Protein AF-A0A1W1W2J5-F1 (afdb_monomer_lite)

pLDDT: mean 95.53, std 5.97, range [48.59, 98.69]

Organism: NCBI:txid645990

Foldseek 3Di:
DCPLVVVLVCCLVVVDQEEEAECQPPDDADQVVLVCLQPPRLQSSVVSRHAEYEYAFHPYDNSNVSPVSSVVRHPHNHHYDYDNDPVVSVVVRVVD

Structure (mmCIF, N/CA/C/O backbone):
data_AF-A0A1W1W2J5-F1
#
_entry.id   AF-A0A1W1W2J5-F1
#
loop_
_atom_site.group_PDB
_atom_site.id
_atom_site.type_symbol
_atom_site.label_atom_id
_atom_site.label_alt_id
_atom_site.label_comp_id
_atom_site.label_asym_id
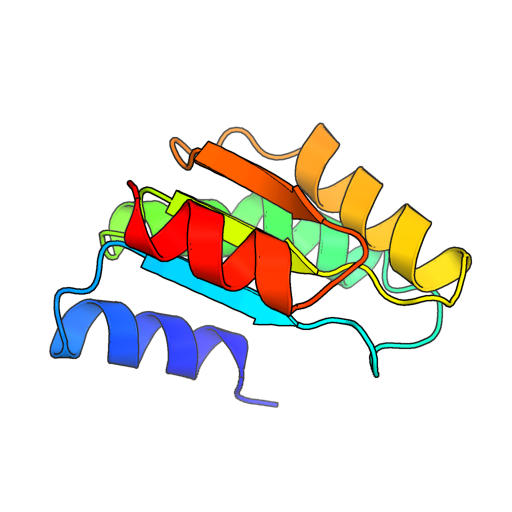_atom_site.label_entity_id
_atom_site.label_seq_id
_atom_site.pdbx_PDB_ins_code
_atom_site.Cartn_x
_atom_site.Cartn_y
_atom_site.Cartn_z
_atom_site.occupancy
_atom_site.B_iso_or_equiv
_atom_site.auth_seq_id
_atom_site.auth_comp_id
_atom_site.auth_asym_id
_atom_site.auth_atom_id
_atom_site.pdbx_PDB_model_num
ATOM 1 N N . MET A 1 1 ? -5.255 15.335 -7.951 1.00 48.59 1 MET A N 1
ATOM 2 C CA . MET A 1 1 ? -4.959 13.944 -7.535 1.00 48.59 1 MET A CA 1
ATOM 3 C C . MET A 1 1 ? -5.892 13.587 -6.384 1.00 48.59 1 MET A C 1
ATOM 5 O O . MET A 1 1 ? -5.877 14.317 -5.407 1.00 48.59 1 MET A O 1
ATOM 9 N N . ALA A 1 2 ? -6.736 12.554 -6.516 1.00 69.56 2 ALA A N 1
ATOM 10 C CA . ALA A 1 2 ? -7.807 12.244 -5.547 1.00 69.56 2 ALA A CA 1
ATOM 11 C C . ALA A 1 2 ? -7.892 10.756 -5.131 1.00 69.56 2 ALA A C 1
ATOM 13 O O . ALA A 1 2 ? -8.832 10.370 -4.446 1.00 69.56 2 ALA A O 1
ATOM 14 N N . GLY A 1 3 ? -6.929 9.914 -5.533 1.00 86.00 3 GLY A N 1
ATOM 15 C CA . GLY A 1 3 ? -7.013 8.456 -5.360 1.00 86.00 3 GLY A CA 1
ATOM 16 C C . GLY A 1 3 ? -7.134 8.011 -3.899 1.00 86.00 3 GLY A C 1
ATOM 17 O O . GLY A 1 3 ? -8.138 7.421 -3.519 1.00 86.00 3 GLY A O 1
ATOM 18 N N . ALA A 1 4 ? -6.147 8.342 -3.064 1.00 90.62 4 ALA A N 1
ATOM 19 C CA . ALA A 1 4 ? -6.132 7.926 -1.662 1.00 90.62 4 ALA A CA 1
ATOM 20 C C . ALA A 1 4 ? -7.332 8.453 -0.835 1.00 90.62 4 ALA A C 1
ATOM 22 O O . ALA A 1 4 ? -7.978 7.641 -0.170 1.00 90.62 4 ALA A O 1
ATOM 23 N N . PRO A 1 5 ? -7.729 9.743 -0.925 1.00 91.88 5 PRO A N 1
ATOM 24 C CA . PRO A 1 5 ? -8.958 10.219 -0.284 1.00 91.88 5 PRO A CA 1
ATOM 25 C C . PRO A 1 5 ? -10.218 9.469 -0.731 1.00 91.88 5 PRO A C 1
ATOM 27 O O . PRO A 1 5 ? -11.066 9.155 0.100 1.00 91.88 5 PRO A O 1
ATOM 30 N N . LYS A 1 6 ? -10.332 9.124 -2.022 1.00 93.94 6 LYS A N 1
ATOM 31 C CA . LYS A 1 6 ? -11.494 8.381 -2.52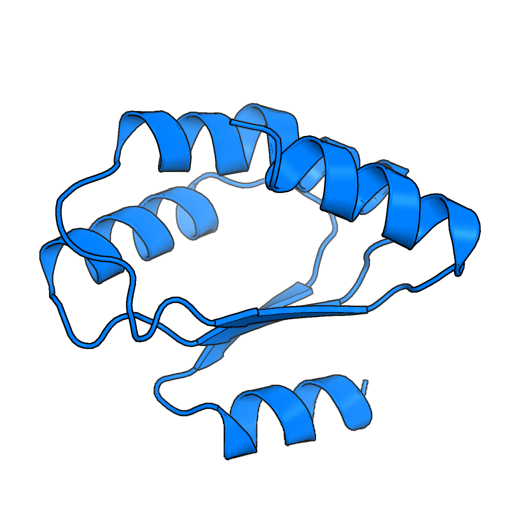4 1.00 93.94 6 LYS A CA 1
ATOM 32 C C . LYS A 1 6 ? -11.550 6.952 -1.983 1.00 93.94 6 LYS A C 1
ATOM 34 O O . LYS A 1 6 ? -12.635 6.456 -1.702 1.00 93.94 6 LYS A O 1
ATOM 39 N N . VAL A 1 7 ? -10.401 6.302 -1.788 1.00 93.56 7 VAL A N 1
ATOM 40 C CA . VAL A 1 7 ? -10.339 4.977 -1.148 1.00 93.56 7 VAL A CA 1
ATOM 41 C C . VAL A 1 7 ? -10.854 5.037 0.294 1.00 93.56 7 VAL A C 1
ATOM 43 O O . VAL A 1 7 ? -11.617 4.159 0.690 1.00 93.56 7 VAL A O 1
ATOM 46 N N . LEU A 1 8 ? -10.502 6.077 1.062 1.00 93.88 8 LEU A N 1
ATOM 47 C CA . LEU A 1 8 ? -11.010 6.263 2.431 1.00 93.88 8 LEU A CA 1
ATOM 48 C C . LEU A 1 8 ? -12.527 6.455 2.457 1.00 93.88 8 LEU A C 1
ATOM 50 O O . LEU A 1 8 ? -13.208 5.813 3.252 1.00 93.88 8 LEU A O 1
ATOM 54 N N . GLU A 1 9 ? -13.044 7.300 1.563 1.00 93.50 9 GLU A N 1
ATOM 55 C CA . GLU A 1 9 ? -14.481 7.541 1.425 1.00 93.50 9 GLU A CA 1
ATOM 56 C C . GLU A 1 9 ? -15.237 6.230 1.150 1.00 93.50 9 GLU A C 1
ATOM 58 O O . GLU A 1 9 ? -16.199 5.908 1.847 1.00 93.50 9 GLU A O 1
ATOM 63 N N . LEU A 1 10 ? -14.760 5.437 0.184 1.00 93.69 10 LEU A N 1
ATOM 64 C CA . LEU A 1 10 ? -15.385 4.168 -0.194 1.00 93.69 10 LEU A CA 1
ATOM 65 C C . LEU A 1 10 ? -15.287 3.113 0.914 1.00 93.69 10 LEU A C 1
ATOM 67 O O . LEU A 1 10 ? -16.250 2.391 1.149 1.00 93.69 10 LEU A O 1
ATOM 71 N N . LEU A 1 11 ? -14.163 3.030 1.633 1.00 93.50 11 LEU A N 1
ATOM 72 C CA . LEU A 1 11 ? -14.025 2.117 2.776 1.00 93.50 11 LEU A CA 1
ATOM 73 C C . LEU A 1 11 ? -15.068 2.399 3.859 1.00 93.50 11 LEU A C 1
ATOM 75 O O . LEU A 1 11 ? -15.676 1.464 4.382 1.00 93.50 11 LEU A O 1
ATOM 79 N N . GLN A 1 12 ? -15.300 3.678 4.161 1.00 91.62 12 GLN A N 1
ATOM 80 C CA . GLN A 1 12 ? -16.283 4.092 5.159 1.00 91.62 12 GLN A CA 1
ATOM 81 C C . GLN A 1 12 ? -17.722 3.846 4.688 1.00 91.62 12 GLN A C 1
ATOM 83 O O . GLN A 1 12 ? -18.541 3.356 5.468 1.00 91.62 12 GLN A O 1
ATOM 88 N N . GLN A 1 13 ? -18.026 4.164 3.425 1.00 94.69 13 GLN A N 1
ATOM 89 C CA . GLN A 1 13 ? -19.358 3.992 2.833 1.00 94.69 13 GLN A CA 1
ATOM 90 C C . GLN A 1 13 ? -19.744 2.512 2.722 1.00 94.69 13 GLN A C 1
ATOM 92 O O . GLN A 1 13 ? -20.816 2.118 3.181 1.00 94.69 13 GLN A O 1
ATOM 97 N N . GLU A 1 14 ? -18.849 1.687 2.180 1.00 93.81 14 GLU A N 1
ATOM 98 C CA . GLU A 1 14 ? -19.106 0.268 1.903 1.00 93.81 14 GLU 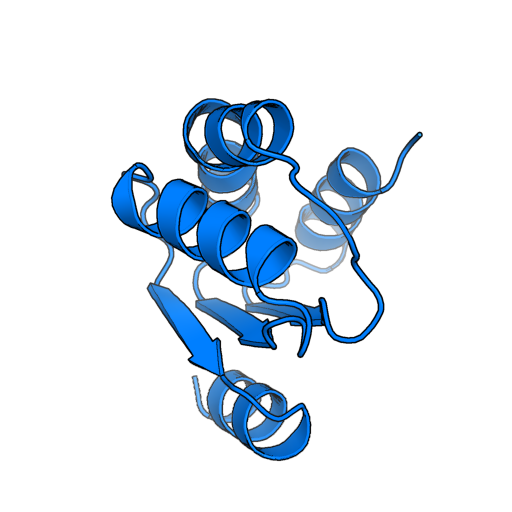A CA 1
ATOM 99 C C . GLU A 1 14 ? -18.844 -0.638 3.115 1.00 93.81 14 GLU A C 1
ATOM 101 O O . GLU A 1 14 ? -19.137 -1.832 3.081 1.00 93.81 14 GLU A O 1
ATOM 106 N N . ARG A 1 15 ? -18.290 -0.086 4.208 1.00 91.75 15 ARG A N 1
ATOM 107 C CA . ARG A 1 15 ? -17.894 -0.827 5.422 1.00 91.75 15 ARG A CA 1
ATOM 108 C C . ARG A 1 15 ? -16.962 -2.002 5.109 1.00 91.75 15 ARG A C 1
ATOM 110 O O . ARG A 1 15 ? -17.033 -3.068 5.725 1.00 91.75 15 ARG A O 1
ATOM 117 N N . CYS A 1 16 ? -16.073 -1.800 4.144 1.00 91.88 16 CYS A N 1
ATOM 118 C CA . CYS A 1 16 ? -15.098 -2.797 3.734 1.00 91.88 16 CYS A CA 1
ATOM 119 C C . CYS A 1 16 ? -13.917 -2.828 4.713 1.00 91.88 16 CYS A C 1
ATOM 121 O O . CYS A 1 16 ? -13.390 -1.796 5.111 1.00 91.88 16 CYS A O 1
ATOM 123 N N . ALA A 1 17 ? -13.448 -4.027 5.057 1.00 96.19 17 ALA A N 1
ATOM 124 C CA . ALA A 1 17 ? -12.253 -4.209 5.889 1.00 96.19 17 ALA A CA 1
ATOM 125 C C . ALA A 1 17 ? -11.006 -4.601 5.075 1.00 96.19 17 ALA A C 1
ATOM 127 O O . ALA A 1 17 ? -9.956 -4.908 5.643 1.00 96.19 17 ALA A O 1
ATOM 128 N N . LYS A 1 18 ? -11.128 -4.653 3.746 1.00 97.50 18 LYS A N 1
ATOM 129 C CA . LYS A 1 18 ? -10.181 -5.321 2.852 1.00 97.50 18 LYS A CA 1
ATOM 130 C C . LYS A 1 18 ? -9.827 -4.423 1.675 1.00 97.50 18 LYS A C 1
ATOM 132 O O . LYS A 1 18 ? -10.726 -3.901 1.020 1.00 97.50 18 LYS A O 1
ATOM 137 N N . VAL A 1 19 ? -8.537 -4.288 1.387 1.00 97.38 19 VAL A N 1
ATOM 138 C CA . VAL A 1 19 ? -8.023 -3.513 0.251 1.00 97.38 19 VAL A CA 1
ATOM 139 C C . VAL A 1 19 ? -7.070 -4.370 -0.580 1.00 97.38 19 VAL A C 1
ATOM 141 O O . VAL A 1 19 ? -6.218 -5.081 -0.045 1.00 97.38 19 VAL A O 1
ATOM 144 N N . LEU A 1 20 ? -7.215 -4.295 -1.902 1.00 98.19 20 LEU A N 1
ATOM 145 C CA . LEU A 1 20 ? -6.228 -4.782 -2.861 1.00 98.19 20 LEU A CA 1
ATOM 146 C C . LEU A 1 20 ? -5.622 -3.577 -3.569 1.00 98.19 20 LEU A C 1
ATOM 148 O O . LEU A 1 20 ? -6.345 -2.821 -4.214 1.00 98.19 20 LEU A O 1
ATOM 152 N N . ASN A 1 21 ? -4.309 -3.411 -3.455 1.00 97.56 21 ASN A N 1
ATOM 153 C CA . ASN A 1 21 ? -3.561 -2.380 -4.158 1.00 97.56 21 ASN A CA 1
ATOM 154 C C . ASN A 1 21 ? -2.709 -3.002 -5.265 1.00 97.56 21 ASN A C 1
ATOM 156 O O . ASN A 1 21 ? -1.771 -3.745 -4.978 1.00 97.56 21 ASN A O 1
ATOM 160 N N . ASP A 1 22 ? -3.043 -2.707 -6.518 1.00 98.19 22 ASP A N 1
ATOM 161 C CA . ASP A 1 22 ? -2.328 -3.208 -7.690 1.00 98.19 22 ASP A CA 1
ATOM 162 C C . ASP A 1 22 ? -1.369 -2.141 -8.236 1.00 98.19 22 ASP A C 1
ATOM 164 O O . ASP A 1 22 ? -1.779 -1.206 -8.926 1.00 98.19 22 ASP A O 1
ATOM 168 N N . ASN A 1 23 ? -0.075 -2.302 -7.943 1.00 97.81 23 ASN A N 1
ATOM 169 C CA . ASN A 1 23 ? 0.975 -1.411 -8.426 1.00 97.81 23 ASN A CA 1
ATOM 170 C C . ASN A 1 23 ? 1.647 -1.905 -9.717 1.00 97.81 23 ASN A C 1
ATOM 172 O O . ASN A 1 23 ? 2.665 -1.332 -10.102 1.00 97.81 23 ASN A O 1
ATOM 176 N N . THR A 1 24 ? 1.113 -2.905 -10.431 1.00 97.69 24 THR A N 1
ATOM 177 C CA . THR A 1 24 ? 1.737 -3.455 -11.660 1.00 97.69 24 THR A CA 1
ATOM 178 C C . THR A 1 24 ? 2.034 -2.401 -12.733 1.00 97.69 24 THR A C 1
ATOM 180 O O . THR A 1 24 ? 2.907 -2.603 -13.574 1.00 97.69 24 THR A O 1
ATOM 183 N N . ARG A 1 25 ? 1.329 -1.262 -12.699 1.00 97.06 25 ARG A N 1
ATOM 184 C CA . ARG A 1 25 ? 1.504 -0.122 -13.617 1.00 97.06 25 ARG A CA 1
ATOM 185 C C . ARG A 1 25 ? 2.159 1.107 -12.984 1.00 97.06 25 ARG A C 1
ATOM 187 O O . ARG A 1 25 ? 2.313 2.121 -13.657 1.00 97.06 25 ARG A O 1
ATOM 194 N N . VAL A 1 26 ? 2.511 1.054 -11.701 1.00 96.62 26 VAL A N 1
ATOM 195 C CA . VAL A 1 26 ? 3.173 2.162 -11.001 1.00 96.62 26 VAL A CA 1
ATOM 196 C C . VAL A 1 26 ? 4.668 2.084 -11.267 1.00 96.62 26 VAL A C 1
ATOM 198 O O . VAL A 1 26 ? 5.293 1.055 -11.015 1.00 96.62 26 VAL A O 1
ATOM 201 N N . SER A 1 27 ? 5.255 3.179 -11.730 1.00 95.88 27 SER A N 1
ATOM 202 C CA . SER A 1 27 ? 6.663 3.250 -12.120 1.00 95.88 27 SER A CA 1
ATOM 203 C C . SER A 1 27 ? 7.411 4.354 -11.386 1.00 95.88 27 SER A C 1
ATOM 205 O O . SER A 1 27 ? 6.829 5.396 -11.078 1.00 95.88 27 SER A O 1
ATOM 207 N N . GLY A 1 28 ? 8.722 4.171 -11.239 1.00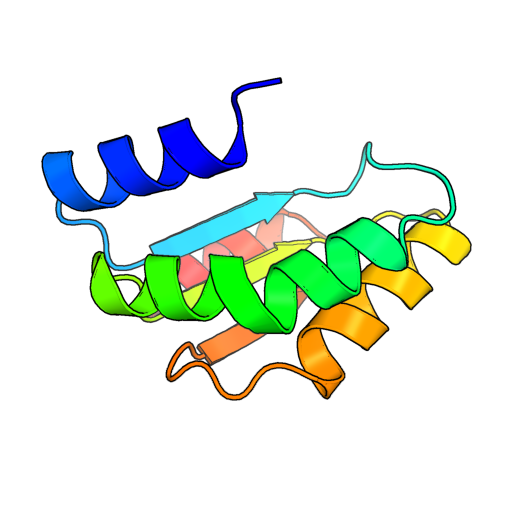 96.06 28 GLY A N 1
ATOM 208 C CA . GLY A 1 28 ? 9.631 5.191 -10.739 1.00 96.06 28 GLY A CA 1
ATOM 209 C C . GLY A 1 28 ? 9.720 5.209 -9.219 1.00 96.06 28 GLY A C 1
ATOM 210 O O . GLY A 1 28 ? 9.027 4.477 -8.515 1.00 96.06 28 GLY A O 1
ATOM 211 N N . LEU A 1 29 ? 10.607 6.062 -8.713 1.00 96.50 29 LEU A N 1
ATOM 212 C CA . LEU A 1 29 ? 10.828 6.225 -7.284 1.00 96.50 29 LEU A CA 1
ATOM 213 C C . LEU A 1 29 ? 9.788 7.182 -6.692 1.00 96.50 29 LEU A C 1
ATOM 215 O O . LEU A 1 29 ? 9.646 8.315 -7.150 1.00 96.50 29 LEU A O 1
ATOM 219 N N . TRP A 1 30 ? 9.104 6.754 -5.635 1.00 96.25 30 TRP A N 1
ATOM 220 C CA . TRP A 1 30 ? 8.066 7.540 -4.968 1.00 96.25 30 TRP A CA 1
ATOM 221 C C . TRP A 1 30 ? 8.259 7.583 -3.445 1.00 96.25 30 TRP A C 1
ATOM 223 O O . TRP A 1 30 ? 7.300 7.564 -2.683 1.00 96.25 30 TRP A O 1
ATOM 233 N N . ALA A 1 31 ? 9.506 7.720 -2.988 1.00 94.88 31 ALA A N 1
ATOM 234 C CA . ALA A 1 31 ? 9.877 7.723 -1.567 1.00 94.88 31 ALA A CA 1
ATOM 235 C C . ALA A 1 31 ? 9.049 8.690 -0.690 1.00 94.88 31 ALA A C 1
ATOM 237 O O . ALA A 1 31 ? 8.591 8.307 0.382 1.00 94.88 31 ALA A O 1
ATOM 238 N N . ASN A 1 32 ? 8.764 9.910 -1.162 1.00 96.12 32 ASN A N 1
ATOM 239 C CA . ASN A 1 32 ? 7.931 10.856 -0.404 1.00 96.12 32 ASN A CA 1
ATOM 240 C C . ASN A 1 32 ? 6.488 10.352 -0.224 1.00 96.12 32 ASN A C 1
ATOM 242 O O . ASN A 1 32 ? 5.884 10.558 0.825 1.00 96.12 32 ASN A O 1
ATOM 246 N N . ALA A 1 33 ? 5.931 9.684 -1.239 1.00 95.12 33 ALA A N 1
ATOM 247 C CA . ALA A 1 33 ? 4.603 9.087 -1.148 1.00 95.1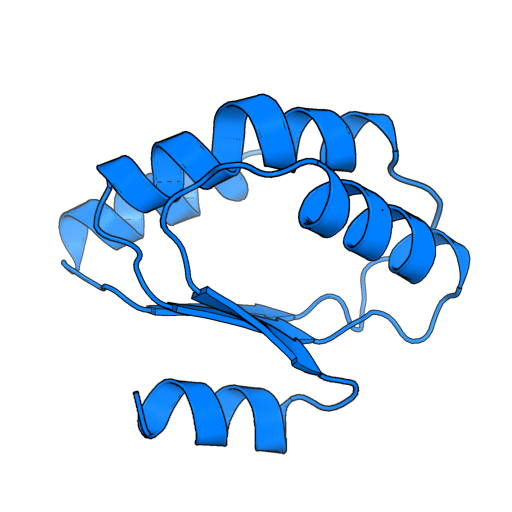2 33 ALA A CA 1
ATOM 248 C C . ALA A 1 33 ? 4.607 7.817 -0.284 1.00 95.12 33 ALA A C 1
ATOM 250 O O . ALA A 1 33 ? 3.608 7.542 0.372 1.00 95.12 33 ALA A O 1
ATOM 251 N N . ALA A 1 34 ? 5.720 7.078 -0.244 1.00 96.50 34 ALA A N 1
ATOM 252 C CA . ALA A 1 34 ? 5.903 5.936 0.648 1.00 96.50 34 ALA A CA 1
ATOM 253 C C . ALA A 1 34 ? 5.880 6.364 2.118 1.00 96.50 34 ALA A C 1
ATOM 255 O O . ALA A 1 34 ? 5.086 5.827 2.887 1.00 96.50 34 ALA A O 1
ATOM 256 N N . GLN A 1 35 ? 6.656 7.397 2.459 1.00 96.88 35 GLN A N 1
ATOM 257 C CA . GLN A 1 35 ? 6.679 7.994 3.796 1.00 96.88 35 GLN A CA 1
ATOM 258 C C . GLN A 1 35 ? 5.304 8.558 4.185 1.00 96.88 35 GLN A C 1
ATOM 260 O O . GLN A 1 35 ? 4.790 8.318 5.273 1.00 96.88 35 GLN A O 1
ATOM 265 N N . TRP A 1 36 ? 4.643 9.278 3.273 1.00 96.50 36 TRP A N 1
ATOM 266 C CA . TRP A 1 36 ? 3.274 9.740 3.521 1.00 96.50 36 TRP A CA 1
ATOM 267 C C . TRP A 1 36 ? 2.293 8.569 3.714 1.00 96.50 36 TRP A C 1
ATOM 269 O O . TRP A 1 36 ? 1.384 8.632 4.545 1.00 96.50 36 TRP A O 1
ATOM 279 N N . GLY A 1 37 ? 2.495 7.485 2.964 1.00 96.19 37 GLY A N 1
ATOM 280 C CA . GLY A 1 37 ? 1.762 6.234 3.090 1.00 96.19 37 GLY A CA 1
ATOM 281 C C . GLY A 1 37 ? 1.838 5.663 4.503 1.00 96.19 37 GLY A C 1
ATOM 282 O O . GLY A 1 37 ? 0.799 5.441 5.128 1.00 96.19 37 GLY A O 1
ATOM 283 N N . SER A 1 38 ? 3.058 5.482 5.015 1.00 96.50 38 SER A N 1
ATOM 284 C CA . SER A 1 38 ? 3.308 4.924 6.346 1.00 96.50 38 SER A CA 1
ATOM 285 C C . SER A 1 38 ? 2.779 5.807 7.472 1.00 96.50 38 SER A C 1
ATOM 287 O O . SER A 1 38 ? 2.161 5.284 8.402 1.00 96.50 38 SER A O 1
ATOM 289 N N . ASP A 1 39 ? 2.991 7.121 7.371 1.00 96.81 39 ASP A N 1
ATOM 290 C CA . ASP A 1 39 ? 2.785 8.059 8.480 1.00 96.81 39 ASP A CA 1
ATOM 291 C C . ASP A 1 39 ? 1.347 8.570 8.565 1.00 96.81 39 ASP A C 1
ATOM 293 O O . ASP A 1 39 ? 0.858 8.904 9.645 1.00 96.81 39 ASP A O 1
ATOM 297 N N . VAL A 1 40 ? 0.662 8.656 7.422 1.00 96.44 40 VAL A N 1
ATOM 298 C CA . VAL A 1 40 ? -0.644 9.313 7.319 1.00 96.44 40 VAL A CA 1
ATOM 299 C C . VAL A 1 40 ? -1.693 8.362 6.771 1.00 96.44 40 VAL A C 1
ATOM 301 O O . VAL A 1 40 ? -2.716 8.123 7.415 1.00 96.44 40 VAL A O 1
ATOM 304 N N . PHE A 1 41 ? -1.465 7.810 5.581 1.00 96.38 41 PHE A N 1
ATOM 305 C CA . PHE A 1 41 ? -2.530 7.128 4.852 1.00 96.38 41 PHE A CA 1
ATOM 306 C C . PHE A 1 41 ? -2.910 5.778 5.463 1.00 96.38 41 PHE A C 1
ATOM 308 O O . PHE A 1 41 ? -4.094 5.503 5.639 1.00 96.38 41 PHE A O 1
ATOM 315 N N . PHE A 1 42 ? -1.944 4.935 5.826 1.00 97.56 42 PHE A N 1
ATOM 316 C CA . PHE A 1 42 ? -2.236 3.624 6.410 1.00 97.56 42 PHE A CA 1
ATOM 317 C C . PHE A 1 42 ? -2.904 3.722 7.792 1.00 97.56 42 PHE A C 1
ATOM 319 O O . PHE A 1 42 ? -3.886 3.006 8.014 1.00 97.56 42 PHE A O 1
ATOM 326 N N . PRO A 1 43 ? -2.497 4.639 8.695 1.00 97.19 43 PRO A N 1
ATOM 327 C CA . PRO A 1 43 ? -3.268 4.928 9.904 1.00 97.19 43 PRO A CA 1
ATOM 328 C C . PRO A 1 43 ? -4.715 5.355 9.615 1.00 97.19 43 PRO A C 1
ATOM 330 O O . PRO A 1 43 ? -5.639 4.880 10.278 1.00 97.19 43 PRO A O 1
ATOM 333 N N . GLN A 1 44 ? -4.939 6.194 8.598 1.00 96.81 44 GLN A N 1
ATOM 334 C CA . GLN A 1 44 ? -6.288 6.604 8.191 1.00 96.81 44 GLN A CA 1
ATOM 335 C C . GLN A 1 44 ? -7.105 5.441 7.616 1.00 96.81 44 GLN A C 1
ATOM 337 O O . GLN A 1 44 ? -8.276 5.303 7.965 1.00 96.81 44 GLN A O 1
ATOM 342 N N . LEU A 1 45 ? -6.503 4.568 6.799 1.00 97.00 45 LEU A N 1
ATOM 343 C CA . LEU A 1 45 ? -7.151 3.346 6.310 1.00 97.00 45 LEU A CA 1
ATOM 344 C C . LEU A 1 45 ? -7.595 2.463 7.477 1.00 97.00 45 LEU A C 1
ATOM 346 O O . LEU A 1 45 ? -8.721 1.965 7.485 1.00 97.00 45 LEU A O 1
ATOM 350 N N . HIS A 1 46 ? -6.729 2.287 8.475 1.00 97.31 46 HIS A N 1
ATOM 351 C CA . HIS A 1 46 ? -7.041 1.494 9.658 1.00 97.31 46 HIS A CA 1
ATOM 352 C C . HIS A 1 46 ? -8.214 2.100 10.442 1.00 97.31 46 HIS A C 1
ATOM 354 O O . HIS A 1 46 ? -9.165 1.393 10.791 1.00 97.31 46 HIS A O 1
ATOM 360 N N . ALA A 1 47 ? -8.184 3.417 10.670 1.00 95.75 47 ALA A N 1
ATOM 361 C CA . ALA A 1 47 ? -9.263 4.149 11.330 1.00 95.75 47 ALA A CA 1
ATOM 362 C C . ALA A 1 47 ? -10.586 4.085 10.543 1.00 95.75 47 ALA A C 1
ATOM 364 O O . ALA A 1 47 ? -11.654 4.005 11.143 1.00 95.75 47 ALA A O 1
ATOM 365 N N . ALA A 1 48 ? -10.516 4.049 9.210 1.00 95.50 48 ALA A N 1
ATOM 366 C CA . ALA A 1 48 ? -11.661 3.887 8.316 1.00 95.50 48 ALA A CA 1
ATOM 367 C C . ALA A 1 48 ? -12.232 2.455 8.276 1.00 95.50 48 ALA A C 1
ATOM 369 O O . ALA A 1 48 ? -13.270 2.242 7.658 1.00 95.50 48 ALA A O 1
ATOM 370 N N . GLY A 1 49 ? -11.590 1.484 8.936 1.00 95.50 49 GLY A N 1
ATOM 371 C CA . GLY A 1 49 ? -12.080 0.106 9.050 1.00 95.50 49 GLY A CA 1
ATOM 372 C C . GLY A 1 49 ? -11.244 -0.942 8.316 1.00 95.50 49 GLY A C 1
ATOM 373 O O . GLY A 1 49 ? -11.505 -2.133 8.476 1.00 95.50 49 GLY A O 1
ATOM 374 N N . CYS A 1 50 ? -10.203 -0.549 7.574 1.00 97.75 50 CYS A N 1
ATOM 375 C CA . CYS A 1 50 ? -9.315 -1.500 6.909 1.00 97.75 50 CYS A CA 1
ATOM 376 C C . CYS A 1 50 ? -8.556 -2.360 7.932 1.00 97.75 50 CYS A C 1
ATOM 378 O O . CYS A 1 50 ? -8.052 -1.859 8.941 1.00 97.75 50 CYS A O 1
ATOM 380 N N . ARG A 1 51 ? -8.471 -3.663 7.669 1.00 97.81 51 ARG A N 1
ATOM 381 C CA . ARG A 1 51 ? -7.756 -4.656 8.486 1.00 97.81 51 ARG A CA 1
ATOM 382 C C . ARG A 1 51 ? -6.804 -5.505 7.655 1.00 97.81 51 ARG A C 1
ATOM 384 O O . ARG A 1 51 ? -5.746 -5.864 8.156 1.00 97.81 51 ARG A O 1
ATOM 391 N N . TYR A 1 52 ? -7.142 -5.771 6.394 1.00 98.50 52 TYR A N 1
ATOM 392 C CA . TYR A 1 52 ? -6.328 -6.581 5.490 1.00 98.50 52 TYR A CA 1
ATOM 393 C C . TYR A 1 52 ? -6.006 -5.810 4.218 1.00 98.50 52 TYR A C 1
ATOM 395 O O . TYR A 1 52 ? -6.903 -5.290 3.552 1.00 98.50 52 TYR A O 1
ATOM 403 N N . PHE A 1 53 ? -4.729 -5.774 3.858 1.00 98.38 53 PHE A N 1
ATOM 404 C CA . PHE A 1 53 ? -4.248 -5.056 2.689 1.00 98.38 53 PHE A CA 1
ATOM 405 C C . PHE A 1 53 ? -3.331 -5.960 1.871 1.00 98.38 53 PHE A C 1
ATOM 407 O O . PHE A 1 53 ? -2.187 -6.218 2.237 1.00 98.38 53 PHE A O 1
ATOM 414 N N . SER A 1 54 ? -3.840 -6.447 0.744 1.00 98.56 54 SER A N 1
ATOM 415 C CA . SER A 1 54 ? -3.021 -7.158 -0.241 1.00 98.56 54 SER A CA 1
ATOM 416 C C . SER A 1 54 ? -2.383 -6.158 -1.201 1.00 98.56 54 SER A C 1
ATOM 418 O O . SER A 1 54 ? -3.068 -5.266 -1.702 1.00 98.56 54 SER A O 1
ATOM 420 N N . TRP A 1 55 ? -1.085 -6.290 -1.458 1.00 98.38 55 TRP A N 1
ATOM 421 C CA . TRP A 1 55 ? -0.337 -5.352 -2.296 1.00 98.38 55 TRP A CA 1
ATOM 422 C C . TRP A 1 55 ? 0.389 -6.096 -3.413 1.00 98.38 55 TRP A C 1
ATOM 424 O O . TRP A 1 55 ? 1.335 -6.828 -3.155 1.00 98.38 55 TRP A O 1
ATOM 434 N N . VAL A 1 56 ? -0.022 -5.902 -4.665 1.00 98.69 56 VAL A N 1
ATOM 435 C CA . VAL A 1 56 ? 0.694 -6.429 -5.833 1.00 98.69 56 VAL A CA 1
ATOM 436 C C . VAL A 1 56 ? 1.793 -5.449 -6.211 1.00 98.69 56 VAL A C 1
ATOM 438 O O . VAL A 1 56 ? 1.510 -4.296 -6.539 1.00 98.69 56 VAL A O 1
ATOM 441 N N . TYR A 1 57 ? 3.044 -5.880 -6.141 1.00 98.44 57 TYR A N 1
ATOM 442 C CA . TYR A 1 57 ? 4.181 -5.046 -6.497 1.00 98.44 57 TYR A CA 1
ATOM 443 C C . TYR A 1 57 ? 4.212 -4.695 -7.987 1.00 98.44 57 TYR A C 1
ATOM 445 O O . TYR A 1 57 ? 3.769 -5.451 -8.850 1.00 98.44 57 TYR A O 1
ATOM 453 N N . SER A 1 58 ? 4.800 -3.535 -8.282 1.00 98.00 58 SER A N 1
ATOM 454 C CA . SER A 1 58 ? 5.241 -3.215 -9.638 1.00 98.00 58 SER A CA 1
ATOM 455 C C . SER A 1 58 ? 6.336 -4.192 -10.072 1.00 98.00 58 SER A C 1
ATOM 457 O O . SER A 1 58 ? 7.130 -4.594 -9.224 1.00 98.00 58 SER A O 1
ATOM 459 N N . PRO A 1 59 ? 6.458 -4.560 -11.358 1.00 96.94 59 PRO A N 1
ATOM 460 C CA . PRO A 1 59 ? 7.653 -5.242 -11.856 1.00 96.94 59 PRO A CA 1
ATOM 461 C C . PRO A 1 59 ? 8.891 -4.326 -11.878 1.00 96.94 59 PRO A C 1
ATOM 463 O O . PRO A 1 59 ? 10.011 -4.819 -11.989 1.00 96.94 59 PRO A O 1
ATOM 466 N N . GLU A 1 60 ? 8.706 -3.007 -11.778 1.00 97.56 60 GLU A N 1
ATOM 467 C CA . GLU A 1 60 ? 9.778 -2.013 -11.807 1.00 97.56 60 GLU A CA 1
ATOM 468 C C . GLU A 1 60 ? 10.435 -1.863 -10.423 1.00 97.56 60 GLU A C 1
ATOM 470 O O . GLU A 1 60 ? 9.756 -1.722 -9.403 1.00 97.56 60 GLU A O 1
ATOM 475 N N . HIS A 1 61 ? 11.769 -1.906 -10.385 1.00 96.06 61 HIS A N 1
ATOM 476 C CA . HIS A 1 61 ? 12.539 -2.036 -9.148 1.00 96.06 61 HIS A CA 1
ATOM 477 C C . HIS A 1 61 ? 12.452 -0.808 -8.227 1.00 96.06 61 HIS A C 1
ATOM 479 O O . HIS A 1 61 ? 12.288 -0.969 -7.020 1.00 96.06 61 HIS A O 1
ATOM 485 N N . TYR A 1 62 ? 12.507 0.420 -8.751 1.00 96.81 62 TYR A N 1
ATOM 486 C CA . TYR A 1 62 ? 12.410 1.624 -7.913 1.00 96.81 62 TYR A CA 1
ATOM 487 C C . TYR A 1 62 ? 11.029 1.776 -7.265 1.00 96.81 62 TYR A C 1
ATOM 489 O O . TYR A 1 62 ? 10.911 2.209 -6.112 1.00 96.81 62 TYR A O 1
ATOM 497 N N . SER A 1 63 ? 9.984 1.365 -7.977 1.00 97.62 63 SER A N 1
ATOM 498 C CA . SER A 1 63 ? 8.628 1.307 -7.450 1.00 97.62 63 SER A CA 1
ATOM 499 C C . SER A 1 63 ? 8.485 0.226 -6.370 1.00 97.62 63 SER A C 1
ATOM 501 O O . SER A 1 63 ? 7.843 0.475 -5.349 1.00 97.62 63 SER A O 1
ATOM 503 N N . GLN A 1 64 ? 9.139 -0.937 -6.526 1.00 97.12 64 GLN A N 1
ATOM 504 C CA . GLN A 1 64 ? 9.220 -1.963 -5.471 1.00 97.12 64 GLN A CA 1
ATOM 505 C C . GLN A 1 64 ? 9.894 -1.428 -4.205 1.00 97.12 64 GLN A C 1
ATOM 507 O O . GLN A 1 64 ? 9.309 -1.533 -3.130 1.00 97.12 64 GLN A O 1
ATOM 512 N N . LEU A 1 65 ? 11.062 -0.788 -4.328 1.00 97.06 65 LEU A N 1
ATOM 513 C CA . LEU A 1 65 ? 11.786 -0.215 -3.185 1.00 97.06 65 LEU A CA 1
ATOM 514 C C . LEU A 1 65 ? 10.935 0.796 -2.410 1.00 97.06 65 LEU A C 1
ATOM 516 O O . LEU A 1 65 ? 10.965 0.844 -1.183 1.00 97.06 65 LEU A O 1
ATOM 520 N N . SER A 1 66 ? 10.141 1.593 -3.122 1.00 98.00 66 SER A N 1
ATOM 521 C CA . SER A 1 66 ? 9.238 2.554 -2.489 1.00 98.00 66 SER A CA 1
ATOM 522 C C . SER A 1 66 ? 8.090 1.857 -1.736 1.00 98.00 66 SER A C 1
ATOM 524 O O . SER A 1 66 ? 7.705 2.303 -0.657 1.00 98.00 66 SER A O 1
ATOM 526 N N . ALA A 1 67 ? 7.566 0.737 -2.250 1.00 97.12 67 ALA A N 1
ATOM 527 C CA . ALA A 1 67 ? 6.565 -0.068 -1.541 1.00 97.12 67 ALA A CA 1
ATOM 528 C C . ALA A 1 67 ? 7.138 -0.739 -0.295 1.00 97.12 67 ALA A C 1
ATOM 530 O O . ALA A 1 67 ? 6.506 -0.709 0.760 1.00 97.12 67 ALA A O 1
ATOM 531 N N . GLU A 1 68 ? 8.347 -1.283 -0.395 1.00 97.25 68 GLU A N 1
ATOM 532 C CA . GLU A 1 68 ? 9.054 -1.865 0.743 1.00 97.25 68 GLU A CA 1
ATOM 533 C C . GLU A 1 68 ? 9.310 -0.824 1.834 1.00 97.25 68 GLU A C 1
ATOM 535 O O . GLU A 1 68 ? 9.039 -1.100 3.000 1.00 97.25 68 GLU A O 1
ATOM 540 N N . LEU A 1 69 ? 9.725 0.393 1.463 1.00 97.19 69 LEU A N 1
ATOM 541 C CA . LEU A 1 69 ? 9.897 1.503 2.400 1.00 97.19 69 LEU A CA 1
ATOM 542 C C . LEU A 1 69 ? 8.599 1.806 3.167 1.00 97.19 69 LEU A C 1
ATOM 544 O O . LEU A 1 69 ? 8.609 1.867 4.396 1.00 97.19 69 LEU A O 1
ATOM 548 N N . ALA A 1 70 ? 7.470 1.925 2.459 1.00 97.06 70 ALA A N 1
ATOM 549 C CA . ALA A 1 70 ? 6.172 2.193 3.080 1.00 97.06 70 ALA A CA 1
ATOM 550 C C . ALA A 1 70 ? 5.758 1.090 4.076 1.00 97.06 70 ALA A C 1
ATOM 552 O O . ALA A 1 70 ? 5.204 1.381 5.138 1.00 97.06 70 ALA A O 1
ATOM 553 N N . LEU A 1 71 ? 6.031 -0.176 3.741 1.00 96.56 71 LEU A N 1
ATOM 554 C CA . LEU A 1 71 ? 5.722 -1.331 4.590 1.00 96.56 71 LEU A CA 1
ATOM 555 C C . LEU A 1 71 ? 6.653 -1.443 5.801 1.00 96.56 71 LEU A C 1
ATOM 557 O O . LEU A 1 71 ? 6.202 -1.812 6.880 1.00 96.56 71 LEU A O 1
ATOM 561 N N . GLN A 1 72 ? 7.937 -1.122 5.648 1.00 95.56 72 GLN A N 1
ATOM 562 C CA . GLN A 1 72 ? 8.911 -1.163 6.743 1.00 95.56 72 GLN A CA 1
ATOM 563 C C . GLN A 1 72 ? 8.651 -0.088 7.801 1.00 95.56 72 GLN A C 1
ATOM 565 O O . GLN A 1 72 ? 8.950 -0.294 8.975 1.00 95.56 72 GLN A O 1
ATOM 570 N N . GLN A 1 73 ? 8.123 1.064 7.386 1.00 93.56 73 GLN A N 1
ATOM 571 C CA . GLN A 1 73 ? 7.938 2.222 8.258 1.00 93.56 73 GLN A CA 1
ATOM 572 C C . GLN A 1 73 ? 6.560 2.283 8.919 1.00 93.56 73 GLN A C 1
ATOM 574 O O . GLN A 1 73 ? 6.372 3.038 9.872 1.00 93.56 73 GLN A O 1
ATOM 579 N N . THR A 1 74 ? 5.573 1.534 8.423 1.00 91.50 74 THR A N 1
ATOM 580 C CA . THR A 1 74 ? 4.218 1.643 8.961 1.00 91.50 74 THR A CA 1
ATOM 581 C C . THR A 1 74 ? 4.058 0.938 10.304 1.00 91.50 74 THR A C 1
ATOM 583 O O . THR A 1 74 ? 4.489 -0.194 10.498 1.00 91.50 74 THR A O 1
ATOM 586 N N . ALA A 1 75 ? 3.361 1.608 11.221 1.00 89.62 75 ALA A N 1
ATOM 587 C CA . ALA A 1 75 ? 2.891 1.048 12.487 1.00 89.62 75 ALA A CA 1
ATOM 588 C C . ALA A 1 75 ? 1.359 0.869 12.510 1.00 89.62 75 ALA A C 1
ATOM 590 O O . ALA A 1 75 ? 0.761 0.697 13.573 1.00 89.62 75 ALA A O 1
ATOM 591 N N . ALA A 1 76 ? 0.695 0.964 11.351 1.00 93.19 76 ALA A N 1
ATOM 592 C CA . ALA A 1 76 ? -0.750 0.800 11.268 1.00 93.19 76 ALA A CA 1
ATOM 593 C C . ALA A 1 76 ? -1.154 -0.639 11.631 1.00 93.19 76 ALA A C 1
ATOM 595 O O . ALA A 1 76 ? -0.504 -1.594 11.218 1.00 93.19 76 ALA A O 1
ATOM 596 N N . GLY A 1 77 ? -2.273 -0.804 12.344 1.00 96.06 77 GLY A N 1
ATOM 597 C CA . GLY A 1 77 ? -2.830 -2.111 12.734 1.00 96.06 77 GLY A CA 1
ATOM 598 C C . GLY A 1 77 ? -3.439 -2.921 11.579 1.00 96.06 77 GLY A C 1
ATOM 599 O O . GLY A 1 77 ? -4.424 -3.628 11.773 1.00 96.06 77 GLY A O 1
ATOM 600 N N . ILE A 1 78 ? -2.911 -2.767 10.364 1.00 97.88 78 ILE A N 1
ATOM 601 C CA . ILE A 1 78 ? -3.341 -3.458 9.148 1.00 97.88 78 ILE A CA 1
ATOM 602 C C . ILE A 1 78 ? -2.384 -4.621 8.893 1.00 97.88 78 ILE A C 1
ATOM 604 O O . ILE A 1 78 ? -1.167 -4.467 8.959 1.00 97.88 78 ILE A O 1
ATOM 608 N N . ILE A 1 79 ? -2.931 -5.777 8.530 1.00 98.19 79 ILE A N 1
ATOM 609 C CA . ILE A 1 79 ? -2.149 -6.906 8.031 1.00 98.19 79 ILE A CA 1
ATOM 610 C C . ILE A 1 79 ? -1.870 -6.661 6.550 1.00 98.19 79 ILE A C 1
ATOM 612 O O . ILE A 1 79 ? -2.753 -6.821 5.700 1.00 98.19 79 ILE A O 1
ATOM 616 N N . PHE A 1 80 ? -0.637 -6.260 6.252 1.00 98.19 80 PHE A N 1
ATOM 617 C CA . PHE A 1 80 ? -0.147 -6.120 4.888 1.00 98.19 80 PHE A CA 1
ATOM 618 C C . PHE A 1 8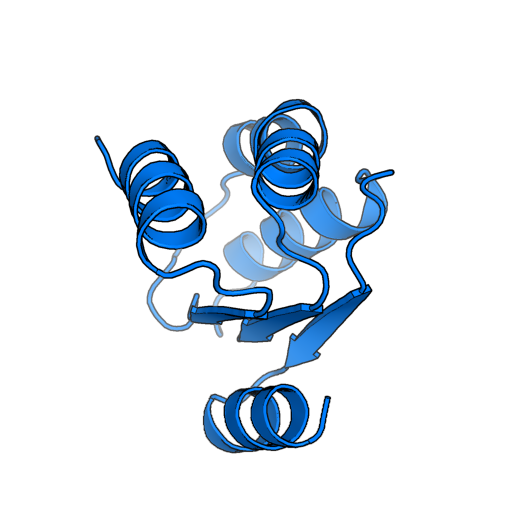0 ? 0.411 -7.447 4.379 1.00 98.19 80 PHE A C 1
ATOM 620 O O . PHE A 1 80 ? 1.226 -8.080 5.048 1.00 98.19 80 PHE A O 1
ATOM 627 N N . MET A 1 81 ? 0.006 -7.842 3.174 1.00 98.19 81 MET A N 1
ATOM 628 C CA . MET A 1 81 ? 0.555 -9.008 2.489 1.00 98.19 81 MET A CA 1
ATOM 629 C C . MET A 1 81 ? 0.963 -8.630 1.058 1.00 98.19 81 MET A C 1
ATOM 631 O O . MET A 1 81 ? 0.087 -8.379 0.221 1.00 98.19 81 MET A O 1
ATOM 635 N N . PRO A 1 82 ? 2.272 -8.548 0.762 1.00 97.81 82 PRO A N 1
ATOM 636 C CA . PRO A 1 82 ? 2.756 -8.260 -0.578 1.00 97.81 82 PRO A CA 1
ATOM 637 C C . PRO A 1 82 ? 2.736 -9.504 -1.479 1.00 97.81 82 PRO A C 1
ATOM 639 O O . PRO A 1 82 ? 2.963 -10.628 -1.036 1.00 97.81 82 PRO A O 1
ATOM 642 N N . PHE A 1 83 ? 2.511 -9.289 -2.771 1.00 98.50 83 PHE A N 1
ATOM 643 C CA . PHE A 1 83 ? 2.458 -10.307 -3.816 1.00 98.50 83 PHE A CA 1
ATOM 644 C C . PHE A 1 83 ? 3.153 -9.809 -5.082 1.00 98.50 83 PHE A C 1
ATOM 646 O O . PHE A 1 83 ? 3.259 -8.608 -5.322 1.00 98.50 83 PHE A O 1
ATOM 653 N N . ARG A 1 84 ? 3.581 -10.743 -5.935 1.00 97.31 84 ARG A N 1
ATOM 654 C CA . ARG A 1 84 ? 4.068 -10.431 -7.290 1.00 97.31 84 ARG A CA 1
ATOM 655 C C . ARG A 1 84 ? 2.962 -10.473 -8.343 1.00 97.31 84 ARG A C 1
ATOM 657 O O . ARG A 1 84 ? 3.087 -9.821 -9.370 1.00 97.31 84 ARG A O 1
ATOM 664 N N . ASP A 1 85 ? 1.874 -11.186 -8.057 1.00 97.62 85 ASP A N 1
ATOM 665 C CA . ASP A 1 85 ? 0.794 -11.446 -9.002 1.00 97.62 85 ASP A CA 1
ATOM 666 C C . ASP A 1 85 ? -0.574 -11.109 -8.404 1.00 97.62 85 ASP A C 1
ATOM 668 O O . ASP A 1 85 ? -0.843 -11.331 -7.220 1.00 97.62 85 ASP A O 1
ATOM 672 N N . LEU A 1 86 ? -1.479 -10.630 -9.258 1.00 98.19 86 LEU A N 1
ATOM 673 C CA . LEU A 1 86 ? -2.830 -10.231 -8.864 1.00 98.19 86 LEU A CA 1
ATOM 674 C C . LEU A 1 86 ? -3.689 -11.409 -8.381 1.00 98.19 86 LEU A C 1
ATOM 676 O O . LEU A 1 86 ? -4.454 -11.279 -7.425 1.00 98.19 86 LEU A O 1
ATOM 680 N N . ALA A 1 87 ? -3.566 -12.568 -9.029 1.00 98.38 87 ALA A N 1
ATOM 681 C CA . ALA A 1 87 ? -4.371 -13.744 -8.711 1.00 98.38 87 ALA A CA 1
ATOM 682 C C . ALA A 1 87 ? -4.187 -14.241 -7.257 1.00 98.38 87 ALA A C 1
ATOM 684 O O . ALA A 1 87 ? -5.198 -14.345 -6.552 1.00 98.38 87 ALA A O 1
ATOM 685 N N . PRO A 1 88 ? -2.957 -14.504 -6.760 1.00 98.50 88 PRO A N 1
ATOM 686 C CA . PRO A 1 88 ? -2.751 -14.899 -5.368 1.00 98.50 88 PRO A CA 1
ATOM 687 C C . PRO A 1 88 ? -3.105 -13.782 -4.380 1.00 98.50 88 PRO A C 1
ATOM 689 O O . PRO A 1 88 ? -3.672 -14.086 -3.332 1.00 98.50 88 PRO A O 1
ATOM 692 N N . ALA A 1 89 ? -2.878 -12.508 -4.726 1.00 98.69 89 ALA A N 1
ATOM 693 C CA . ALA A 1 89 ? -3.272 -11.380 -3.879 1.00 98.69 89 ALA A CA 1
ATOM 694 C C . ALA A 1 89 ? -4.783 -11.354 -3.623 1.00 98.69 89 ALA A C 1
ATOM 696 O O . ALA A 1 89 ? -5.243 -11.299 -2.480 1.00 98.69 89 ALA A O 1
ATOM 697 N N . ALA A 1 90 ? -5.566 -11.474 -4.695 1.00 98.50 90 ALA A N 1
ATOM 698 C CA . ALA A 1 90 ? -7.017 -11.494 -4.609 1.00 98.50 90 ALA A CA 1
ATOM 699 C C . ALA A 1 90 ? -7.538 -12.757 -3.903 1.00 98.50 90 ALA A C 1
ATOM 701 O O . ALA A 1 90 ? -8.522 -12.688 -3.166 1.00 98.50 90 ALA A O 1
ATOM 702 N N . ALA A 1 91 ? -6.896 -13.910 -4.117 1.00 98.56 91 ALA A N 1
ATOM 703 C CA . ALA A 1 91 ? -7.255 -15.154 -3.440 1.00 98.56 91 ALA A CA 1
ATOM 704 C C . ALA A 1 91 ? -7.022 -15.065 -1.927 1.00 98.56 91 ALA A C 1
ATOM 706 O O . ALA A 1 91 ? -7.930 -15.378 -1.157 1.00 98.56 91 ALA A O 1
ATOM 707 N N . TRP A 1 92 ? -5.858 -14.563 -1.509 1.00 98.56 92 TRP A N 1
ATOM 708 C CA . TRP A 1 92 ? -5.547 -14.339 -0.101 1.00 98.56 92 TRP A CA 1
ATOM 709 C C . TRP A 1 92 ? -6.554 -13.387 0.544 1.00 98.56 92 TRP A C 1
ATOM 711 O O . TRP A 1 92 ? -7.142 -13.723 1.568 1.00 98.56 92 TRP A O 1
ATOM 721 N N . LEU A 1 93 ? -6.851 -12.255 -0.100 1.00 97.88 93 LEU A N 1
ATOM 722 C CA . LEU A 1 93 ? -7.771 -11.263 0.456 1.00 97.88 93 LEU A CA 1
ATOM 723 C C . LEU A 1 93 ? -9.203 -11.810 0.621 1.00 97.88 93 LEU A C 1
ATOM 725 O O . LEU A 1 93 ? -9.898 -11.480 1.584 1.00 97.88 93 LEU A O 1
ATOM 729 N N . ARG A 1 94 ? -9.651 -12.681 -0.293 1.00 97.56 94 ARG A N 1
ATOM 730 C CA . ARG A 1 94 ? -10.935 -13.390 -0.158 1.00 97.56 94 ARG A CA 1
ATOM 731 C C . ARG A 1 94 ? -10.946 -14.409 0.982 1.00 97.56 94 ARG A C 1
ATOM 733 O O . ARG A 1 94 ? -12.022 -14.659 1.509 1.00 97.56 94 ARG A O 1
ATOM 740 N N . SER A 1 95 ? -9.793 -14.979 1.336 1.00 97.44 95 SER A N 1
ATOM 741 C CA . SER A 1 95 ? -9.669 -15.975 2.410 1.00 97.44 95 SER A CA 1
ATOM 742 C C . SER A 1 95 ? -9.533 -15.392 3.820 1.00 97.44 95 SER A C 1
ATOM 744 O O . SER A 1 95 ? -9.678 -16.139 4.784 1.00 97.44 95 SER A O 1
ATOM 746 N N . MET A 1 96 ? -9.237 -14.093 3.939 1.00 95.94 96 MET A N 1
ATOM 747 C CA . MET A 1 96 ? -9.263 -13.362 5.219 1.00 95.94 96 MET A CA 1
ATOM 748 C C . MET A 1 96 ? -10.693 -13.100 5.693 1.00 95.94 96 MET A C 1
ATOM 750 O O . MET A 1 96 ? -10.885 -12.773 6.879 1.00 95.94 96 MET A O 1
#

Sequence (96 aa):
MAGAPKVLELLQQERCAKVLNDNTRVSGLWANAAQWGSDVFFPQLHAAGCRYFSWVYSPEHYSQLSAELALQQTAAGIIFMPFRDLAPAAAWLRSM

Radius of gyration: 12.58 Å; chains: 1; bounding box: 32×30×26 Å

Secondary structure (DSSP, 8-state):
--HHHHHHHHHHHHT--EEEEE-TT--S--HHHHHHIIIIIHHHHHHTT--EEEEEPPSSHHHHHHHHHHHHH---S-EEEEESSHHHHHHHHHH-